Protein AF-A0A6V8DUT3-F1 (afdb_monomer)

Radius of gyration: 11.18 Å; Cα contacts (8 Å, |Δi|>4): 49; chains: 1; bounding box: 27×21×25 Å

Solvent-accessible surface area (backbone atoms only — not comparable to full-atom values): 2588 Å² total; per-residue (Å²): 118,41,75,67,37,81,48,76,46,62,69,72,84,78,46,73,66,57,55,52,52,53,53,54,43,53,72,44,15,77,37,70,49,76,47,75,52,66,92,74,128

Structure (mmCIF, N/CA/C/O backbone):
data_AF-A0A6V8DUT3-F1
#
_entry.id   AF-A0A6V8DUT3-F1
#
loop_
_atom_site.group_PDB
_atom_site.id
_atom_site.type_symbol
_atom_site.label_atom_id
_atom_site.label_alt_id
_atom_site.label_comp_id
_atom_site.label_asym_id
_atom_site.label_entity_id
_atom_site.label_seq_id
_atom_site.pdbx_PDB_ins_code
_atom_site.Cartn_x
_atom_site.Cartn_y
_atom_site.Cartn_z
_atom_site.occupancy
_atom_site.B_iso_or_equiv
_atom_site.auth_seq_id
_atom_site.auth_comp_id
_atom_site.auth_asym_id
_atom_site.auth_atom_id
_atom_site.pdbx_PDB_model_num
ATOM 1 N N . MET A 1 1 ? -9.770 -4.393 12.674 1.00 76.44 1 MET A N 1
ATOM 2 C CA . MET A 1 1 ? -9.707 -3.177 11.840 1.00 76.44 1 MET A CA 1
ATOM 3 C C . MET A 1 1 ? -9.049 -2.037 12.617 1.00 76.44 1 MET A C 1
ATOM 5 O O . MET A 1 1 ? -9.594 -1.597 13.625 1.00 76.44 1 MET A O 1
ATOM 9 N N . LYS A 1 2 ? -7.852 -1.613 12.203 1.00 95.69 2 LYS A N 1
ATOM 10 C CA . LYS A 1 2 ? -7.080 -0.492 12.765 1.00 95.69 2 LYS A CA 1
ATOM 11 C C . LYS A 1 2 ? -7.587 0.845 12.204 1.00 95.69 2 LYS A C 1
ATOM 13 O O . LYS A 1 2 ? -8.232 0.872 11.160 1.00 95.69 2 LYS A O 1
ATOM 18 N N . ALA A 1 3 ? -7.319 1.956 12.891 1.00 96.94 3 ALA A N 1
ATOM 19 C CA . ALA A 1 3 ? -7.749 3.281 12.429 1.0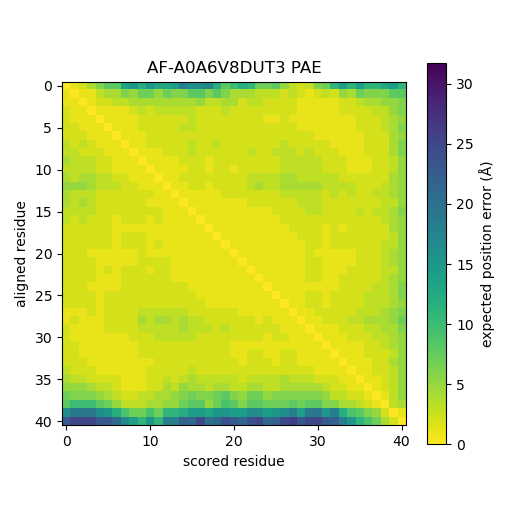0 96.94 3 ALA A CA 1
ATOM 20 C C . ALA A 1 3 ? -6.949 3.771 11.209 1.00 96.94 3 ALA A C 1
ATOM 22 O O . ALA A 1 3 ? -7.531 4.335 10.285 1.00 96.94 3 ALA A O 1
ATOM 23 N N . LEU A 1 4 ? -5.641 3.511 11.200 1.00 97.81 4 LEU A N 1
ATOM 24 C CA . LEU A 1 4 ? -4.707 3.962 10.176 1.00 97.81 4 LEU A CA 1
ATOM 25 C C . LEU A 1 4 ? -3.652 2.879 9.927 1.00 97.81 4 LEU A C 1
ATOM 27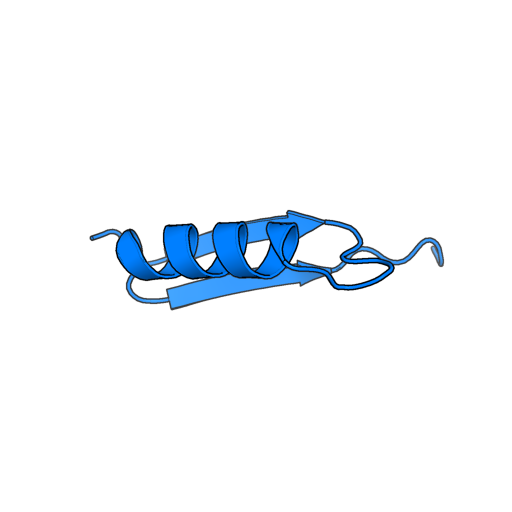 O O . LEU A 1 4 ? -3.123 2.308 10.883 1.00 97.81 4 LEU A O 1
ATOM 31 N N . GLY A 1 5 ? -3.369 2.607 8.657 1.00 97.62 5 GLY A N 1
ATOM 32 C CA . GLY A 1 5 ? -2.223 1.823 8.202 1.00 97.62 5 GLY A CA 1
ATOM 33 C C . GLY A 1 5 ? -1.273 2.691 7.384 1.00 97.62 5 GLY A C 1
ATOM 34 O O . GLY A 1 5 ? -1.713 3.642 6.741 1.00 97.62 5 GLY A O 1
ATOM 35 N N . LEU A 1 6 ? 0.012 2.341 7.386 1.00 97.75 6 LEU A N 1
ATOM 36 C CA . LEU A 1 6 ? 1.050 3.034 6.625 1.00 97.75 6 LEU A CA 1
ATOM 37 C C . LEU A 1 6 ? 1.798 2.034 5.748 1.00 97.75 6 LEU A C 1
ATOM 39 O O . LEU A 1 6 ? 2.217 0.976 6.220 1.00 97.75 6 LEU A O 1
ATOM 43 N N . VAL A 1 7 ? 1.971 2.379 4.474 1.00 97.25 7 VAL A N 1
ATOM 44 C CA . VAL A 1 7 ? 2.781 1.620 3.518 1.00 97.25 7 VAL A CA 1
ATOM 45 C C . VAL 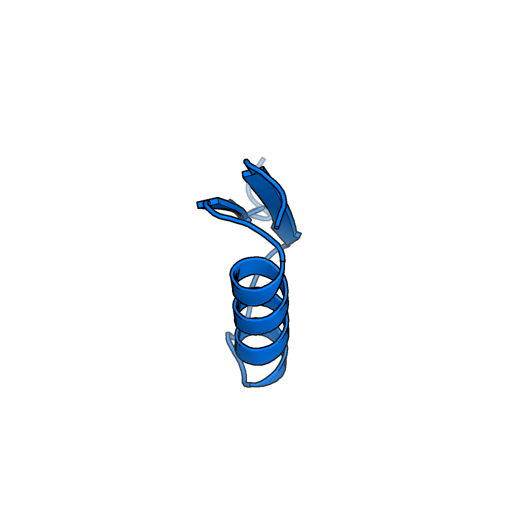A 1 7 ? 3.764 2.571 2.852 1.00 97.25 7 VAL A C 1
ATOM 47 O O . VAL A 1 7 ? 3.359 3.577 2.276 1.00 97.25 7 VAL A O 1
ATOM 50 N N . GLY A 1 8 ? 5.052 2.240 2.914 1.00 96.12 8 GLY A N 1
ATOM 51 C CA . GLY A 1 8 ? 6.118 2.976 2.237 1.00 96.12 8 GLY A CA 1
ATOM 52 C C . GLY A 1 8 ? 6.694 2.196 1.057 1.00 96.12 8 GL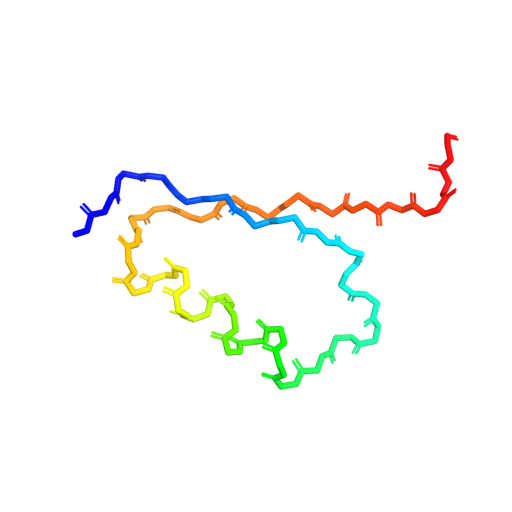Y A C 1
ATOM 53 O O . GLY A 1 8 ? 6.722 0.964 1.080 1.00 96.12 8 GLY A O 1
ATOM 54 N N . GLY A 1 9 ? 7.173 2.9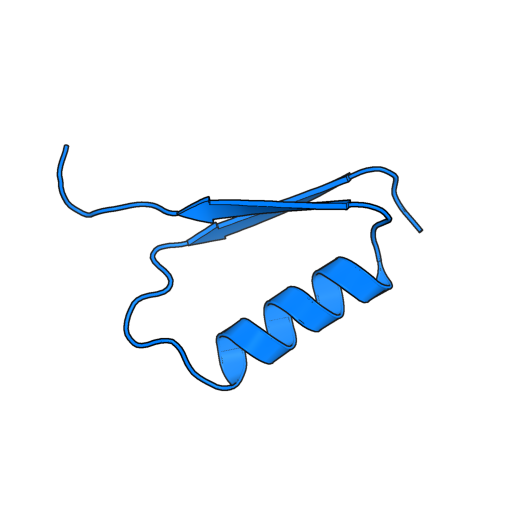06 0.037 1.00 95.19 9 GLY A N 1
ATOM 55 C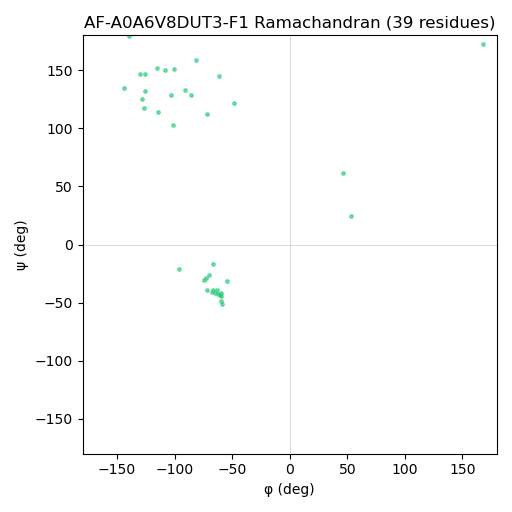 CA . GLY A 1 9 ? 7.918 2.309 -1.071 1.00 95.19 9 GLY A CA 1
ATOM 56 C C . GLY A 1 9 ? 8.107 3.260 -2.249 1.00 95.19 9 GLY A C 1
ATOM 57 O O . GLY A 1 9 ? 7.510 4.332 -2.299 1.00 95.19 9 GLY A O 1
ATOM 58 N N . THR A 1 10 ? 8.906 2.846 -3.232 1.00 95.38 10 THR A N 1
ATOM 59 C CA . THR A 1 10 ? 9.076 3.601 -4.486 1.00 95.38 10 THR A CA 1
ATOM 60 C C . THR A 1 10 ? 7.865 3.469 -5.406 1.00 95.38 10 THR A C 1
ATOM 62 O O . THR A 1 10 ? 7.556 4.381 -6.163 1.00 95.38 10 THR A O 1
ATOM 65 N N . PHE A 1 11 ? 7.172 2.325 -5.343 1.00 95.38 11 PHE A N 1
ATOM 66 C CA . PHE A 1 11 ? 6.068 1.961 -6.238 1.00 95.38 11 PHE A CA 1
ATOM 67 C C . PHE A 1 11 ? 6.413 2.058 -7.738 1.00 95.38 11 PHE A C 1
ATOM 69 O O . PHE A 1 11 ? 5.506 2.156 -8.571 1.00 95.38 11 PHE A O 1
ATOM 76 N N . ASP A 1 12 ? 7.702 1.959 -8.089 1.00 93.94 12 ASP A N 1
ATOM 77 C CA . ASP A 1 12 ? 8.150 1.958 -9.482 1.00 93.94 12 ASP A CA 1
ATOM 78 C C . ASP A 1 12 ? 7.557 0.763 -10.249 1.00 93.94 12 ASP A C 1
ATOM 80 O O . ASP A 1 12 ? 7.348 -0.320 -9.696 1.00 93.94 12 ASP A O 1
ATOM 84 N N . ARG A 1 13 ? 7.248 0.974 -11.533 1.00 95.00 13 ARG A N 1
ATOM 85 C CA . ARG A 1 13 ? 6.616 -0.015 -12.429 1.00 95.00 13 ARG A CA 1
ATOM 86 C C . ARG A 1 13 ? 5.418 -0.717 -11.784 1.00 95.00 13 ARG A C 1
ATOM 88 O O . ARG A 1 13 ? 5.396 -1.939 -11.610 1.00 95.00 13 ARG A O 1
ATOM 95 N N . PHE A 1 14 ? 4.401 0.072 -11.436 1.00 95.25 14 PHE A N 1
ATOM 96 C CA . PHE A 1 14 ? 3.231 -0.399 -10.699 1.00 95.25 14 PHE A CA 1
ATOM 97 C C . PHE A 1 14 ? 2.614 -1.685 -11.278 1.00 95.25 14 PHE A C 1
ATOM 99 O O . PHE A 1 14 ? 2.178 -1.732 -12.427 1.00 95.25 14 PHE A O 1
ATOM 106 N N . HIS A 1 15 ? 2.542 -2.741 -10.460 1.00 97.38 15 HIS A N 1
ATOM 107 C CA . HIS A 1 15 ? 2.120 -4.071 -10.902 1.00 97.38 15 HIS A CA 1
ATOM 108 C C . HIS A 1 15 ? 1.210 -4.786 -9.888 1.00 97.38 15 HIS A C 1
ATOM 110 O O . HIS A 1 15 ? 0.948 -4.302 -8.785 1.00 97.38 15 HIS A O 1
ATOM 116 N N . LYS A 1 16 ? 0.768 -6.010 -10.219 1.00 98.31 16 LYS A N 1
ATOM 117 C CA . LYS A 1 16 ? -0.188 -6.799 -9.410 1.00 98.31 16 LYS A CA 1
ATOM 118 C C . LYS A 1 16 ? 0.240 -6.998 -7.947 1.00 98.31 16 LYS A C 1
ATOM 120 O O . LYS A 1 16 ? -0.636 -7.079 -7.092 1.00 98.31 16 LYS A O 1
ATOM 125 N N . GLY A 1 17 ? 1.544 -7.059 -7.662 1.00 98.00 17 GLY A N 1
ATOM 126 C CA . GLY A 1 17 ? 2.084 -7.105 -6.295 1.00 98.00 17 GLY A CA 1
AT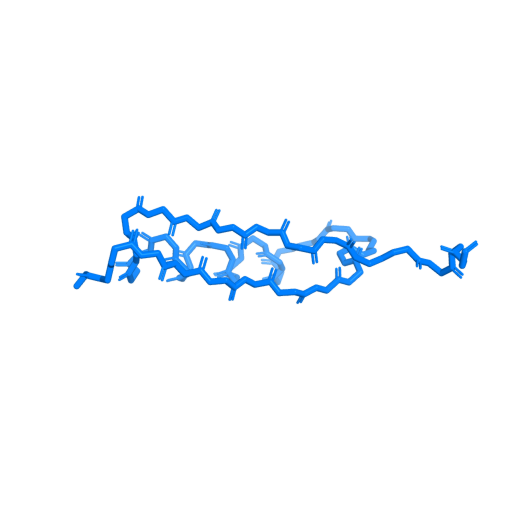OM 127 C C . GLY A 1 17 ? 1.692 -5.893 -5.441 1.00 98.00 17 GLY A C 1
ATOM 128 O O . GLY A 1 17 ? 1.107 -6.078 -4.379 1.00 98.00 17 GLY A O 1
ATOM 129 N N . HIS A 1 18 ? 1.898 -4.667 -5.934 1.00 98.00 18 HIS A N 1
ATOM 130 C CA . HIS A 1 18 ? 1.500 -3.442 -5.228 1.00 98.00 18 HIS A CA 1
ATOM 131 C C . HIS A 1 18 ? -0.000 -3.404 -4.966 1.00 98.00 18 HIS A C 1
ATOM 133 O O . HIS A 1 18 ? -0.429 -3.146 -3.849 1.00 98.00 18 HIS A O 1
ATOM 139 N N . ARG A 1 19 ? -0.816 -3.767 -5.960 1.00 97.75 19 ARG A N 1
ATOM 140 C CA . ARG A 1 19 ? -2.268 -3.840 -5.765 1.00 97.75 19 ARG A CA 1
ATOM 141 C C . ARG A 1 19 ? -2.660 -4.833 -4.666 1.00 97.75 19 ARG A C 1
ATOM 143 O O . ARG A 1 19 ? -3.542 -4.532 -3.872 1.00 97.75 19 ARG A O 1
ATOM 150 N N . LYS A 1 20 ? -2.015 -6.005 -4.601 1.00 98.38 20 LYS A N 1
ATOM 151 C CA . LYS A 1 20 ? -2.254 -6.974 -3.517 1.00 98.38 20 LYS A CA 1
ATOM 152 C C . LYS A 1 20 ? -1.872 -6.396 -2.151 1.00 98.38 20 LYS A C 1
ATOM 154 O O . LYS A 1 20 ? -2.643 -6.558 -1.213 1.00 98.38 20 LYS A O 1
ATOM 159 N N . LEU A 1 21 ? -0.735 -5.706 -2.062 1.00 97.69 21 LEU A N 1
ATOM 160 C CA . LEU A 1 21 ? -0.279 -5.044 -0.837 1.00 97.69 21 LEU A CA 1
ATOM 161 C C . LEU A 1 21 ? -1.282 -3.984 -0.354 1.00 97.69 21 LEU A C 1
ATOM 163 O O . LEU A 1 21 ? -1.676 -4.004 0.807 1.00 97.69 21 LEU A O 1
ATOM 167 N N . LEU A 1 22 ? -1.745 -3.106 -1.248 1.00 97.62 22 LEU A N 1
ATOM 168 C CA . LEU A 1 22 ? -2.715 -2.061 -0.901 1.00 97.62 22 LEU A CA 1
ATOM 169 C C . LEU A 1 22 ? -4.065 -2.650 -0.474 1.00 97.62 22 LEU A C 1
ATOM 171 O O . LEU A 1 22 ? -4.637 -2.214 0.519 1.00 97.62 22 LEU A O 1
ATOM 175 N N . ASN A 1 23 ? -4.542 -3.686 -1.169 1.00 97.88 23 ASN A N 1
ATOM 176 C CA . ASN A 1 23 ? -5.783 -4.370 -0.800 1.00 97.88 23 ASN A CA 1
ATOM 177 C C . ASN A 1 23 ? -5.695 -5.037 0.579 1.00 97.88 23 ASN A C 1
ATOM 179 O O . ASN A 1 23 ? -6.665 -4.992 1.329 1.00 97.88 23 ASN A O 1
ATOM 183 N N . ALA A 1 24 ? -4.548 -5.630 0.921 1.00 97.44 24 ALA A N 1
ATOM 184 C CA . ALA A 1 24 ? -4.320 -6.180 2.256 1.00 97.44 24 ALA A CA 1
ATOM 185 C C . ALA A 1 24 ? -4.280 -5.073 3.325 1.00 97.44 24 ALA A C 1
ATOM 187 O O . ALA A 1 24 ? -4.853 -5.221 4.397 1.00 97.44 24 ALA A O 1
ATOM 188 N N . GLY A 1 25 ? -3.671 -3.921 3.029 1.00 96.81 25 GLY A N 1
ATOM 189 C CA . GLY A 1 25 ? -3.710 -2.768 3.935 1.00 96.81 25 GLY A CA 1
ATOM 190 C C . GLY A 1 25 ? -5.137 -2.267 4.192 1.00 96.81 25 GLY A C 1
ATOM 191 O O . GLY A 1 25 ? -5.510 -2.015 5.338 1.00 96.81 25 GLY A O 1
ATOM 192 N N . LEU A 1 26 ? -5.952 -2.186 3.136 1.00 96.94 26 LEU A N 1
ATOM 193 C CA . LEU A 1 26 ? -7.355 -1.767 3.203 1.00 96.94 26 LEU A CA 1
ATOM 194 C C . LEU A 1 26 ? -8.271 -2.788 3.899 1.00 96.94 26 LEU A C 1
ATOM 196 O O . LEU A 1 26 ? -9.291 -2.387 4.453 1.00 96.94 26 LEU A O 1
ATOM 200 N N . SER A 1 27 ? -7.938 -4.086 3.908 1.00 97.94 27 SER A N 1
ATOM 201 C CA . SER A 1 27 ? -8.714 -5.072 4.680 1.00 97.94 27 SER A CA 1
ATOM 202 C C . SER A 1 27 ? -8.483 -4.937 6.185 1.00 97.94 27 SER A C 1
ATOM 204 O O . SER A 1 27 ? -9.380 -5.215 6.981 1.00 97.94 27 SER A O 1
ATOM 206 N N . GLU A 1 28 ? -7.302 -4.461 6.584 1.00 97.44 28 GLU A N 1
ATOM 207 C CA . GLU A 1 28 ? -6.910 -4.366 7.989 1.00 97.44 28 GLU A CA 1
ATOM 208 C C . GLU A 1 28 ? -7.158 -2.987 8.611 1.00 97.44 28 GLU A C 1
ATOM 210 O O . GLU A 1 28 ? -7.272 -2.891 9.839 1.00 97.44 28 GLU A O 1
ATOM 215 N N . CYS A 1 29 ? -7.276 -1.922 7.808 1.00 97.69 29 CYS A N 1
ATOM 216 C CA . CYS A 1 29 ? -7.313 -0.532 8.274 1.00 97.69 29 CYS A CA 1
ATOM 217 C C . CYS A 1 29 ? -8.483 0.273 7.685 1.00 97.69 29 CYS A C 1
ATOM 219 O O . CYS A 1 29 ? -8.856 0.083 6.535 1.00 97.69 29 CYS A O 1
ATOM 221 N N . LYS A 1 30 ? -9.030 1.224 8.458 1.00 97.25 30 LYS A N 1
ATOM 222 C CA . LYS A 1 30 ? -10.057 2.169 7.976 1.00 97.25 30 LYS A CA 1
ATOM 223 C C . LYS A 1 30 ? -9.505 3.143 6.934 1.00 97.25 30 LYS A C 1
ATOM 225 O O . LYS A 1 30 ? -10.184 3.435 5.960 1.00 97.25 30 LYS A O 1
ATOM 230 N N . ASN A 1 31 ? -8.287 3.632 7.162 1.00 97.44 31 ASN A N 1
ATOM 231 C CA . ASN A 1 31 ? -7.540 4.485 6.244 1.00 97.44 31 ASN A CA 1
ATOM 232 C C . ASN A 1 31 ? -6.164 3.870 5.985 1.00 97.44 31 ASN A C 1
ATOM 234 O O . ASN A 1 31 ? -5.578 3.261 6.885 1.00 97.44 31 ASN A O 1
ATOM 238 N N . LEU A 1 32 ? -5.645 4.060 4.775 1.00 98.19 32 LEU A N 1
ATOM 239 C CA . LEU A 1 32 ? -4.311 3.620 4.384 1.00 98.19 32 LEU A CA 1
ATOM 240 C C . LEU A 1 32 ? -3.544 4.807 3.801 1.00 98.19 32 LEU A C 1
ATOM 242 O O . LEU A 1 32 ? -3.940 5.351 2.772 1.00 98.19 32 LEU A O 1
ATOM 246 N N . GLU A 1 33 ? -2.452 5.193 4.452 1.00 98.12 33 GLU A N 1
ATOM 247 C CA . GLU A 1 33 ? -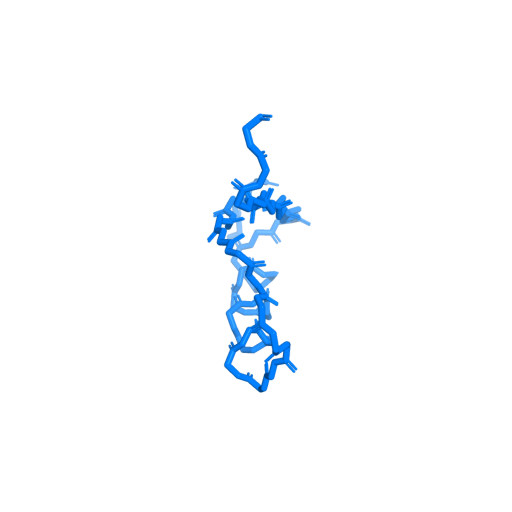1.514 6.187 3.940 1.00 98.12 33 GLU A CA 1
ATOM 248 C C . GLU A 1 33 ? -0.415 5.513 3.124 1.00 98.12 33 GLU A C 1
ATOM 250 O O . GLU A 1 33 ? 0.191 4.525 3.550 1.00 98.12 33 GLU A O 1
ATOM 255 N N . ILE A 1 34 ? -0.144 6.078 1.950 1.00 97.31 34 ILE A N 1
ATOM 256 C CA . ILE A 1 34 ? 0.877 5.589 1.029 1.00 97.31 34 ILE A CA 1
ATOM 257 C C . ILE A 1 34 ? 1.969 6.646 0.937 1.00 97.31 34 ILE A C 1
ATOM 259 O O . ILE A 1 34 ? 1.743 7.744 0.434 1.00 97.31 34 ILE A O 1
ATOM 263 N N . TRP A 1 35 ? 3.154 6.297 1.420 1.00 96.50 35 TRP A N 1
ATOM 264 C CA . TRP A 1 35 ? 4.318 7.170 1.445 1.00 96.50 35 TRP A CA 1
ATOM 265 C C . TRP A 1 35 ? 5.245 6.788 0.293 1.00 96.50 35 TRP A C 1
ATOM 267 O O . TRP A 1 35 ? 5.938 5.769 0.344 1.00 96.50 35 TRP A O 1
ATOM 277 N N . MET A 1 36 ? 5.208 7.588 -0.772 1.00 94.38 36 MET A N 1
ATOM 278 C CA . MET A 1 36 ? 6.024 7.365 -1.963 1.00 94.38 36 MET A CA 1
ATOM 279 C C . MET A 1 36 ? 7.400 8.000 -1.793 1.00 94.38 36 MET A C 1
ATOM 281 O O . MET A 1 36 ? 7.504 9.183 -1.475 1.00 94.38 36 MET A O 1
ATOM 285 N N . THR A 1 37 ? 8.448 7.222 -2.036 1.00 92.81 37 THR A N 1
ATOM 286 C CA . THR A 1 37 ? 9.828 7.714 -2.062 1.00 92.81 37 THR A CA 1
ATOM 287 C C . THR A 1 37 ? 10.297 7.857 -3.503 1.00 92.81 37 THR A C 1
ATOM 289 O O . THR A 1 37 ? 10.201 6.904 -4.277 1.00 92.81 37 THR A O 1
ATOM 292 N N . SER A 1 38 ? 10.823 9.025 -3.853 1.00 89.69 38 SER A N 1
ATOM 293 C CA . SER A 1 38 ? 11.528 9.271 -5.111 1.00 89.69 38 SER A CA 1
ATOM 294 C C . SER A 1 38 ? 13.036 9.240 -4.887 1.00 89.69 38 SER A C 1
ATOM 296 O O . SER A 1 38 ? 13.501 9.644 -3.826 1.00 89.69 38 SER A O 1
ATOM 298 N N . ASP A 1 39 ? 13.798 8.853 -5.908 1.00 88.31 39 ASP A N 1
ATOM 299 C CA . ASP A 1 39 ? 15.266 8.920 -5.866 1.00 88.31 39 ASP A CA 1
ATOM 300 C C . ASP A 1 39 ? 15.795 10.368 -5.826 1.00 88.31 39 ASP A C 1
ATOM 302 O O . ASP A 1 39 ? 16.954 10.600 -5.487 1.00 88.31 39 ASP A O 1
ATOM 306 N N . SER A 1 40 ? 14.959 11.355 -6.171 1.00 78.38 40 SER A N 1
ATOM 307 C CA . SER A 1 40 ? 15.293 12.773 -6.038 1.00 78.38 40 SER A CA 1
ATOM 308 C C . SER A 1 40 ? 15.293 13.186 -4.565 1.00 78.38 40 SER A C 1
ATOM 310 O O . SER A 1 40 ? 14.229 13.204 -3.938 1.00 78.38 40 SER A O 1
ATOM 312 N N . LEU A 1 41 ? 16.491 13.501 -4.062 1.00 62.19 41 LEU A N 1
ATOM 313 C CA . LEU A 1 41 ? 16.739 14.178 -2.785 1.00 62.19 41 LEU A CA 1
ATOM 314 C C . LEU A 1 41 ? 16.255 15.631 -2.816 1.00 62.19 41 LEU A C 1
ATOM 316 O O . LEU A 1 41 ? 16.492 16.303 -3.847 1.00 62.19 41 LEU A O 1
#

Foldseek 3Di:
DAAEAEDEDQCPPPDPVVVVVVVVRVVVYPYYHYHHDDPPD

Nearest PDB structures (foldseek):
  7qhv-assembly2_BBB  TM=4.535E-01  e=2.153E+00  Agrobacterium tumefaciens
  5c53-assembly1_B  TM=3.912E-01  e=4.065E+00  Homo sapie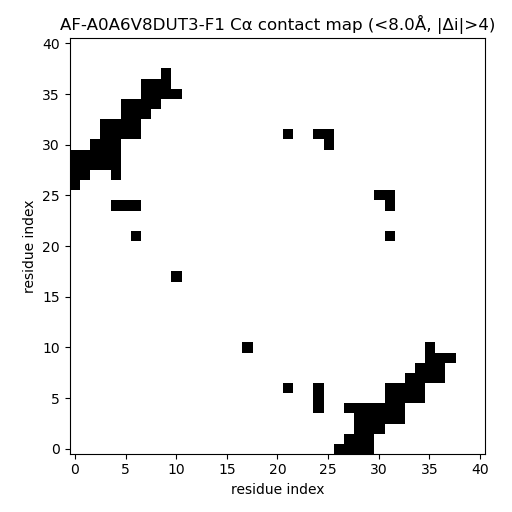ns
  5dzs-assembly2_B-2  TM=2.423E-01  e=1.869E+00  Clostridioides difficile 630

Sequence (41 aa):
MKALGLVGGTFDRFHKGHRKLLNAGLSECKNLEIWMTSDSL

Mean predicted aligned error: 3.04 Å

pLDDT: mean 94.67, std 6.9, range [62.19, 98.38]

Secondary structure (DSSP, 8-state):
-EEEEEEEE---S--HHHHHHHHHHHHHEEEEEEEEPPS--